Protein AF-A0A4Q3HPN7-F1 (afdb_monomer)

Sequence (73 aa):
MDGTKAWYQSKTIWGALIAVAAPLAHVAGVEINADAQGELADILVTFAGAFGGLLALYGRIVASAPIHPTGKG

Mean predicted aligned error: 13.08 Å

Solvent-accessible surface area (backbone atoms only — not com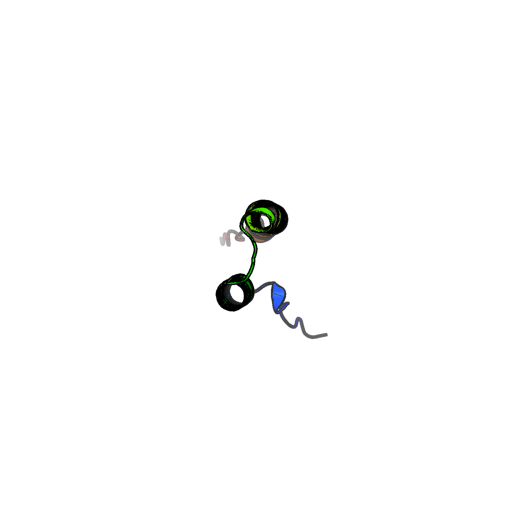parable to full-atom values): 4501 Å² total; per-residue (Å²): 131,83,82,71,70,58,70,86,73,40,66,65,54,56,52,52,50,48,67,54,46,51,57,52,52,53,66,69,40,79,77,54,56,77,78,55,45,59,58,51,48,51,51,52,51,52,49,50,48,52,53,48,51,51,50,48,53,51,50,51,59,61,66,62,58,75,81,76,79,86,82,74,133

Foldseek 3Di:
DDCPPPPVVDPVVVVVVCVVVVVVCVVVCPPPDPVNVVVVVVVVVVVCVVVVVVVVVVVVVVVPPDPPPPDDD

Secondary structure (DSSP, 8-state):
------GGG-HHHHHHHHHHHHHHHHHHGGG--HHHHHHHHHHHHHHHHHHHHHHHHHHHHHHTS--------

Structure (mmCIF, N/CA/C/O backbone):
data_AF-A0A4Q3HPN7-F1
#
_entry.id   AF-A0A4Q3HPN7-F1
#
loop_
_atom_site.group_PDB
_atom_site.id
_atom_site.type_symbol
_atom_site.label_atom_id
_atom_site.label_alt_id
_atom_site.label_comp_id
_atom_site.label_asym_id
_atom_site.label_entity_id
_atom_site.label_seq_id
_atom_site.pdbx_PDB_ins_code
_atom_site.Cartn_x
_atom_site.Cartn_y
_atom_site.Cartn_z
_atom_site.occupancy
_atom_site.B_iso_or_equiv
_atom_site.auth_seq_id
_atom_site.auth_comp_id
_atom_site.auth_asym_id
_atom_site.auth_atom_id
_atom_site.pdbx_PDB_model_num
ATOM 1 N N . MET A 1 1 ? -23.247 -15.649 13.861 1.00 40.22 1 MET A N 1
ATOM 2 C CA . MET A 1 1 ? -22.306 -15.704 12.727 1.00 40.22 1 MET A CA 1
ATOM 3 C C . MET A 1 1 ? -21.111 -14.893 13.147 1.00 40.22 1 MET A C 1
ATOM 5 O O . MET A 1 1 ? -21.234 -13.682 13.294 1.00 40.22 1 MET A O 1
ATOM 9 N N . ASP A 1 2 ? -20.049 -15.590 13.523 1.00 46.12 2 ASP A N 1
ATOM 10 C CA . ASP A 1 2 ? -18.890 -15.024 14.195 1.00 46.12 2 ASP A CA 1
ATOM 11 C C . ASP A 1 2 ? -18.315 -13.856 13.402 1.00 46.12 2 ASP A C 1
ATOM 13 O O . ASP A 1 2 ? -18.066 -13.952 12.201 1.00 46.12 2 ASP A O 1
ATOM 17 N N . GLY A 1 3 ? -18.139 -12.730 14.093 1.00 55.66 3 GLY A N 1
ATOM 18 C CA . GLY A 1 3 ? -17.417 -11.570 13.599 1.00 55.66 3 GLY A CA 1
ATOM 19 C C . GLY A 1 3 ? -15.944 -11.918 13.447 1.00 55.66 3 GLY A C 1
ATOM 20 O O . GLY A 1 3 ? -15.119 -11.464 14.240 1.00 55.66 3 GLY A O 1
ATOM 21 N N . THR A 1 4 ? -15.613 -12.741 12.449 1.00 55.47 4 THR A N 1
ATOM 22 C CA . THR A 1 4 ? -14.245 -12.987 12.003 1.00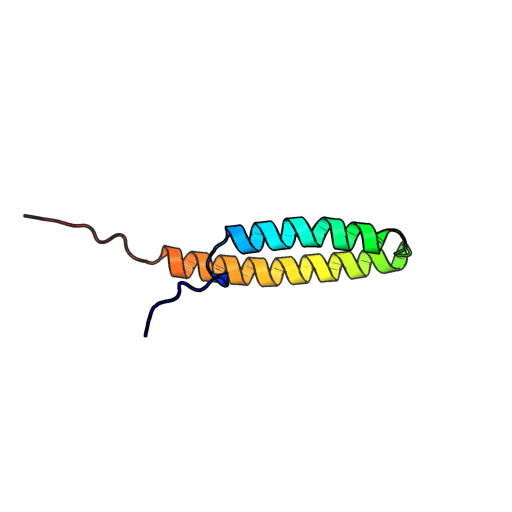 55.47 4 THR A CA 1
ATOM 23 C C . THR A 1 4 ? -13.712 -11.646 11.538 1.00 55.47 4 THR A C 1
ATOM 25 O O . THR A 1 4 ? -13.949 -11.211 10.413 1.00 55.47 4 THR A O 1
ATOM 28 N N . LYS A 1 5 ? -13.088 -10.938 12.481 1.00 55.19 5 LYS A N 1
ATOM 29 C CA . LYS A 1 5 ? -12.512 -9.613 12.320 1.00 55.19 5 LYS A CA 1
ATOM 30 C C . LYS A 1 5 ? -11.762 -9.607 11.001 1.00 55.19 5 LYS A C 1
ATOM 32 O O . LYS A 1 5 ? -10.806 -10.359 10.837 1.00 55.19 5 LYS A O 1
ATOM 37 N N . ALA A 1 6 ? -12.285 -8.829 10.059 1.00 67.75 6 ALA A N 1
ATOM 38 C CA . ALA A 1 6 ? -11.786 -8.733 8.704 1.00 67.75 6 ALA A CA 1
ATOM 39 C C . ALA A 1 6 ? -10.255 -8.709 8.719 1.00 67.75 6 ALA A C 1
ATOM 41 O O . ALA A 1 6 ? -9.656 -7.768 9.233 1.00 67.75 6 ALA A O 1
ATOM 42 N N . TRP A 1 7 ? -9.613 -9.753 8.197 1.00 69.69 7 TRP A N 1
ATOM 43 C CA . TRP A 1 7 ? -8.151 -9.872 8.185 1.00 69.69 7 TRP A CA 1
ATOM 44 C C . TRP A 1 7 ? -7.495 -8.671 7.475 1.00 69.69 7 TRP A C 1
ATOM 46 O O . TRP A 1 7 ? -6.413 -8.229 7.853 1.00 69.69 7 TRP A O 1
ATOM 56 N N . TYR A 1 8 ? -8.221 -8.073 6.523 1.00 65.88 8 TYR A N 1
ATOM 57 C CA . TYR A 1 8 ? -7.878 -6.849 5.799 1.00 65.88 8 TYR A CA 1
ATOM 58 C C . TYR A 1 8 ? -8.003 -5.557 6.630 1.00 65.88 8 TYR A C 1
ATOM 60 O O . TYR A 1 8 ? -7.534 -4.507 6.198 1.00 65.88 8 TYR A O 1
ATOM 68 N N . GLN A 1 9 ? -8.618 -5.596 7.816 1.00 69.44 9 GLN A N 1
ATOM 69 C CA . GLN A 1 9 ? -8.712 -4.457 8.738 1.00 69.44 9 GLN A CA 1
ATOM 70 C C . GLN A 1 9 ? -7.417 -4.272 9.551 1.00 69.44 9 GLN A C 1
ATOM 72 O O . GLN A 1 9 ? -7.155 -3.188 10.079 1.00 69.44 9 GLN A O 1
ATOM 77 N N . SER A 1 10 ? -6.583 -5.312 9.638 1.00 77.62 10 SER A N 1
ATOM 78 C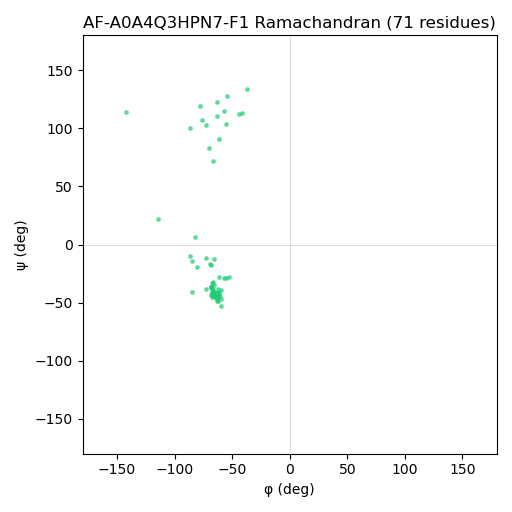 CA . SER A 1 10 ? -5.289 -5.254 10.313 1.00 77.62 10 SER A CA 1
ATOM 79 C C . SER A 1 10 ? -4.264 -4.515 9.456 1.00 77.62 10 SER A C 1
ATOM 81 O O . SER A 1 10 ? -3.727 -5.048 8.488 1.00 77.62 10 SER A O 1
ATOM 83 N N . LYS A 1 11 ? -3.932 -3.286 9.866 1.00 68.62 11 LYS A N 1
ATOM 84 C CA . LYS A 1 11 ? -2.897 -2.446 9.234 1.00 68.62 11 LYS A CA 1
ATOM 85 C C . LYS A 1 11 ? -1.532 -3.148 9.148 1.00 68.62 11 LYS A C 1
ATOM 87 O O . LYS A 1 11 ? -0.780 -2.913 8.210 1.00 68.62 11 LYS A O 1
ATOM 92 N N . THR A 1 12 ? -1.239 -4.051 10.083 1.00 75.56 12 THR A N 1
ATOM 93 C CA . THR A 1 12 ? -0.013 -4.862 10.107 1.00 75.56 12 THR A CA 1
ATOM 94 C C . THR A 1 12 ? 0.067 -5.849 8.942 1.00 75.56 12 THR A C 1
ATOM 96 O O . THR A 1 12 ? 1.153 -6.072 8.421 1.00 75.56 12 THR A O 1
ATOM 99 N N . ILE A 1 13 ? -1.070 -6.406 8.501 1.00 80.81 13 ILE A N 1
ATOM 100 C CA . ILE A 1 13 ? -1.119 -7.331 7.356 1.00 80.81 13 ILE A CA 1
ATOM 101 C C . ILE A 1 13 ? -0.787 -6.571 6.073 1.00 80.81 13 ILE A C 1
ATOM 103 O O . ILE A 1 13 ? 0.021 -7.040 5.282 1.00 80.81 13 ILE A O 1
ATOM 107 N N . TRP A 1 14 ? -1.338 -5.367 5.899 1.00 79.12 14 TRP A N 1
ATOM 108 C CA . TRP A 1 14 ? -1.011 -4.509 4.758 1.00 79.12 14 TRP A CA 1
ATOM 109 C C . TRP A 1 14 ? 0.452 -4.062 4.758 1.00 79.12 14 TRP A C 1
ATOM 111 O O . TRP A 1 14 ? 1.098 -4.109 3.715 1.00 79.12 14 TRP A O 1
ATOM 121 N N . GLY A 1 15 ? 0.998 -3.691 5.920 1.00 80.56 15 GLY A N 1
ATOM 122 C CA . GLY A 1 15 ? 2.420 -3.360 6.050 1.00 80.56 15 GLY A CA 1
ATOM 123 C C . GLY A 1 15 ? 3.331 -4.536 5.688 1.00 80.56 15 GLY A C 1
ATOM 124 O O . GLY A 1 15 ? 4.276 -4.362 4.924 1.00 80.56 15 GLY A O 1
ATOM 125 N N . ALA A 1 16 ? 3.012 -5.742 6.170 1.00 83.38 16 ALA A N 1
ATOM 126 C CA . ALA A 1 16 ? 3.751 -6.958 5.838 1.00 83.38 16 ALA A CA 1
ATOM 127 C C . ALA A 1 16 ? 3.632 -7.324 4.349 1.00 83.38 16 ALA A C 1
ATOM 129 O O . ALA A 1 16 ? 4.632 -7.664 3.723 1.00 83.38 16 ALA A O 1
ATOM 130 N N . LEU A 1 17 ? 2.438 -7.195 3.762 1.00 83.50 17 LEU A N 1
ATOM 131 C CA . LEU A 1 17 ? 2.206 -7.445 2.339 1.00 83.50 17 LEU A CA 1
ATOM 132 C C . LEU A 1 17 ? 3.068 -6.521 1.466 1.00 83.50 17 LEU A C 1
ATOM 134 O O . LEU A 1 17 ? 3.728 -6.994 0.547 1.00 83.50 17 LEU A O 1
ATOM 138 N N . ILE A 1 18 ? 3.110 -5.221 1.776 1.00 81.38 18 ILE A N 1
ATOM 139 C CA . ILE A 1 18 ? 3.918 -4.234 1.039 1.00 81.38 18 ILE A CA 1
ATOM 140 C C . ILE A 1 18 ? 5.415 -4.486 1.245 1.00 81.38 18 ILE A C 1
ATOM 142 O O . ILE A 1 18 ? 6.174 -4.449 0.280 1.00 81.38 18 ILE A O 1
ATOM 146 N N . ALA A 1 19 ? 5.842 -4.784 2.475 1.00 84.25 19 ALA A N 1
ATOM 147 C CA . ALA A 1 19 ? 7.239 -5.087 2.784 1.00 84.25 19 ALA A CA 1
ATOM 148 C C . ALA A 1 19 ? 7.756 -6.331 2.043 1.00 84.25 19 ALA A C 1
ATOM 150 O O . ALA A 1 19 ? 8.947 -6.414 1.761 1.00 84.25 19 ALA A O 1
ATOM 151 N N . VAL A 1 20 ? 6.870 -7.274 1.709 1.00 83.75 20 VAL A N 1
ATOM 152 C CA . VAL A 1 20 ? 7.186 -8.442 0.874 1.00 83.75 20 VAL A CA 1
ATOM 153 C C . VAL A 1 20 ? 7.077 -8.108 -0.618 1.00 83.75 20 VAL A C 1
ATOM 155 O O . VAL A 1 20 ? 7.931 -8.515 -1.401 1.00 83.75 20 VAL A O 1
ATOM 158 N N . ALA A 1 21 ? 6.071 -7.336 -1.033 1.00 78.25 21 ALA A N 1
ATOM 159 C CA . ALA A 1 21 ? 5.860 -6.977 -2.435 1.00 78.25 21 ALA A CA 1
ATOM 160 C C . ALA A 1 21 ? 6.945 -6.037 -2.989 1.00 78.25 21 ALA A C 1
ATOM 162 O O . ALA A 1 21 ? 7.342 -6.186 -4.140 1.00 78.25 21 ALA A O 1
ATOM 163 N N . ALA A 1 22 ? 7.457 -5.103 -2.184 1.00 76.94 22 ALA A N 1
ATOM 164 C CA . ALA A 1 22 ? 8.485 -4.144 -2.589 1.00 76.94 22 ALA A CA 1
ATOM 165 C C . ALA A 1 22 ? 9.799 -4.807 -3.055 1.00 76.94 22 ALA A C 1
ATOM 167 O O . ALA A 1 22 ? 10.229 -4.526 -4.174 1.00 76.94 22 ALA A O 1
ATOM 168 N N . PRO A 1 23 ? 10.434 -5.713 -2.285 1.00 75.19 23 PRO A N 1
ATOM 169 C CA . PRO A 1 23 ? 11.627 -6.409 -2.750 1.00 75.19 23 PRO A CA 1
ATOM 170 C C . PRO A 1 23 ? 11.325 -7.355 -3.916 1.00 75.19 23 PRO A C 1
ATOM 172 O O . PRO A 1 23 ? 12.161 -7.476 -4.802 1.00 75.19 23 PRO A O 1
ATOM 175 N N . LEU A 1 24 ? 10.139 -7.974 -3.986 1.00 72.38 24 LEU A N 1
ATOM 176 C CA . LEU A 1 24 ? 9.757 -8.807 -5.135 1.00 72.38 24 LEU A CA 1
ATOM 177 C C . LEU A 1 24 ? 9.620 -7.989 -6.426 1.00 72.38 24 LEU A C 1
ATOM 179 O O . LEU A 1 24 ? 10.103 -8.416 -7.472 1.00 72.38 24 LEU A O 1
ATOM 183 N N . ALA A 1 25 ? 9.028 -6.797 -6.350 1.00 69.31 25 ALA A N 1
ATOM 184 C CA . ALA A 1 25 ? 8.957 -5.862 -7.468 1.00 69.31 25 ALA A CA 1
ATOM 185 C C . ALA A 1 25 ? 10.346 -5.334 -7.854 1.00 69.31 25 ALA A C 1
ATOM 187 O O . ALA A 1 25 ? 10.651 -5.213 -9.034 1.00 69.31 25 ALA A O 1
ATOM 188 N N . HIS A 1 26 ? 11.212 -5.078 -6.871 1.00 66.25 26 HIS A N 1
ATOM 189 C CA . HIS A 1 26 ? 12.581 -4.624 -7.111 1.00 66.25 26 HIS A CA 1
ATOM 190 C C . HIS A 1 26 ? 13.453 -5.715 -7.752 1.00 66.25 26 HIS A C 1
ATOM 192 O O .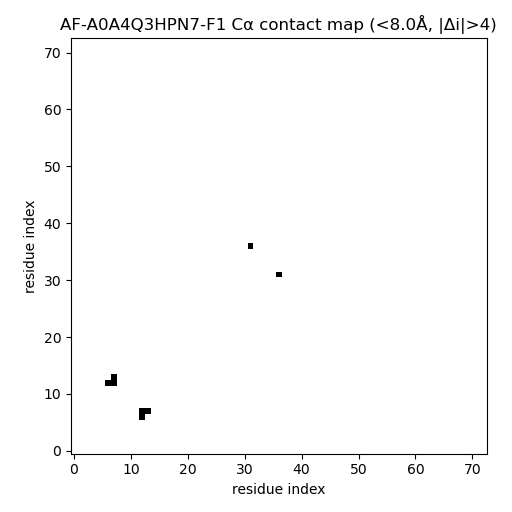 HIS A 1 26 ? 14.270 -5.422 -8.618 1.00 66.25 26 HIS A O 1
ATOM 198 N N . VAL A 1 27 ? 13.260 -6.980 -7.364 1.00 64.88 27 VAL A N 1
ATOM 199 C CA . VAL A 1 27 ? 13.956 -8.140 -7.946 1.00 64.88 27 VAL A CA 1
ATOM 200 C C . VAL A 1 27 ? 13.435 -8.451 -9.351 1.00 64.88 27 VAL A C 1
ATOM 202 O O . VAL A 1 27 ? 14.237 -8.732 -10.236 1.00 64.88 27 VAL A O 1
ATOM 205 N N . ALA A 1 28 ? 12.128 -8.326 -9.596 1.00 65.38 28 ALA A N 1
ATOM 206 C CA . ALA A 1 28 ? 11.563 -8.376 -10.949 1.00 65.38 28 ALA A CA 1
ATOM 207 C C . ALA A 1 28 ? 11.961 -7.152 -11.807 1.00 65.38 28 ALA A C 1
ATOM 209 O O . ALA A 1 28 ? 11.866 -7.194 -13.030 1.00 65.38 28 ALA A O 1
ATOM 210 N N . GLY A 1 29 ? 12.414 -6.074 -11.158 1.00 56.38 29 GLY A N 1
ATOM 211 C CA . GLY A 1 29 ? 12.727 -4.773 -11.741 1.00 56.38 29 GLY A CA 1
ATOM 212 C C . GLY A 1 29 ? 14.141 -4.608 -12.307 1.00 56.38 29 GLY A C 1
ATOM 213 O O . GLY A 1 29 ? 14.407 -3.609 -12.972 1.00 56.38 29 GLY A O 1
ATOM 214 N N . VAL A 1 30 ? 15.049 -5.562 -12.071 1.00 54.38 30 VAL A N 1
ATOM 215 C CA . VAL A 1 30 ? 16.462 -5.473 -12.505 1.00 54.38 30 VAL A CA 1
ATOM 216 C C . VAL A 1 30 ? 16.614 -5.495 -14.042 1.00 54.38 30 VAL A C 1
ATOM 218 O O . VAL A 1 30 ? 17.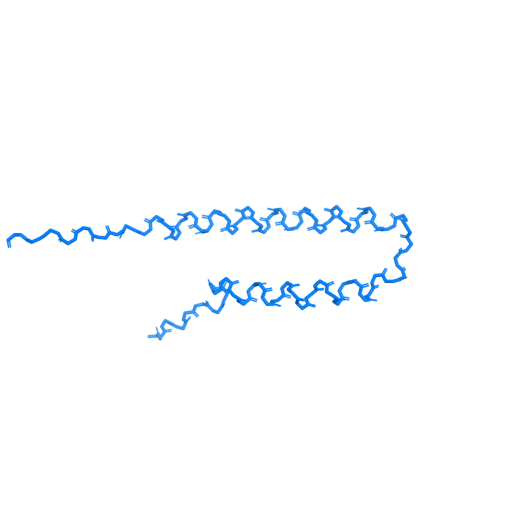652 -5.098 -14.557 1.00 54.38 30 VAL A O 1
ATOM 221 N N . GLU A 1 31 ? 15.552 -5.835 -14.781 1.00 53.84 31 GLU A N 1
ATOM 222 C CA . GLU A 1 31 ? 15.471 -5.771 -16.253 1.00 53.84 31 GLU A CA 1
ATOM 223 C C . GLU A 1 31 ? 14.450 -4.729 -16.765 1.00 53.84 31 GLU A C 1
ATOM 225 O O . GLU A 1 31 ? 13.951 -4.821 -17.887 1.00 53.84 31 GLU A O 1
ATOM 230 N N . ILE A 1 32 ? 14.087 -3.722 -15.964 1.00 56.81 32 ILE A N 1
A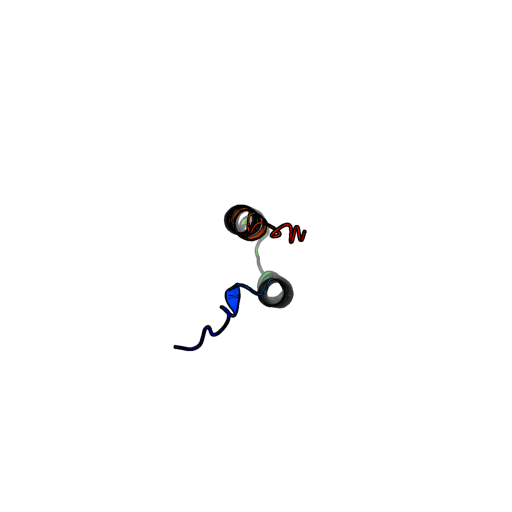TOM 231 C CA . ILE A 1 32 ? 13.193 -2.658 -16.439 1.00 56.81 32 ILE A CA 1
ATOM 232 C C . ILE A 1 32 ? 14.041 -1.587 -17.119 1.00 56.81 32 ILE A C 1
ATOM 234 O O . ILE A 1 32 ? 14.668 -0.759 -16.456 1.00 56.81 32 ILE A O 1
ATOM 238 N N . ASN A 1 33 ? 14.064 -1.642 -18.457 1.00 56.41 33 ASN A N 1
ATOM 239 C CA . ASN A 1 33 ? 14.569 -0.584 -19.336 1.00 56.41 33 ASN A CA 1
ATOM 240 C C . ASN A 1 33 ? 14.202 0.792 -18.759 1.00 56.41 33 ASN A C 1
ATOM 242 O O . ASN A 1 33 ? 13.061 0.997 -18.349 1.00 56.41 33 ASN A O 1
ATOM 246 N N . ALA A 1 34 ? 15.157 1.725 -18.720 1.00 61.41 34 ALA A N 1
ATOM 247 C CA . ALA A 1 34 ? 15.000 3.025 -18.057 1.00 61.41 34 ALA A CA 1
ATOM 248 C C . ALA A 1 34 ? 13.746 3.807 -18.509 1.00 61.41 34 ALA A C 1
ATOM 250 O O . ALA A 1 34 ? 13.161 4.533 -17.710 1.00 61.41 34 ALA A O 1
ATOM 251 N N . ASP A 1 35 ? 13.280 3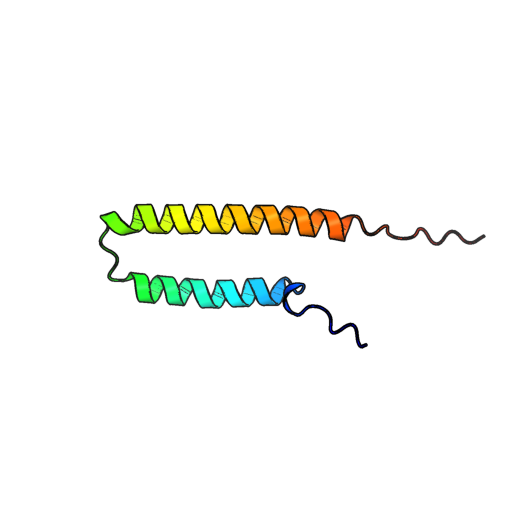.588 -19.742 1.00 65.75 35 ASP A N 1
ATOM 252 C CA . ASP A 1 35 ? 12.039 4.172 -20.265 1.00 65.75 35 ASP A CA 1
ATOM 253 C C . ASP A 1 35 ? 10.767 3.636 -19.581 1.00 65.75 35 ASP A C 1
ATOM 255 O O . ASP A 1 35 ? 9.809 4.376 -19.381 1.00 65.75 35 ASP A O 1
ATOM 259 N N . ALA A 1 36 ? 10.755 2.371 -19.154 1.00 66.56 36 ALA A N 1
ATOM 260 C CA . ALA A 1 36 ? 9.618 1.755 -18.470 1.00 66.56 36 ALA A CA 1
ATOM 261 C C . ALA A 1 36 ? 9.607 2.024 -16.951 1.00 66.56 36 ALA A C 1
ATOM 263 O O . ALA A 1 36 ? 8.578 1.826 -16.304 1.00 66.56 36 ALA A O 1
ATOM 264 N N . GLN A 1 37 ? 10.718 2.501 -16.368 1.00 65.62 37 GLN A N 1
ATOM 265 C CA . GLN A 1 37 ? 10.781 2.850 -14.941 1.00 65.62 37 GLN A CA 1
ATOM 266 C C . GLN A 1 37 ? 9.890 4.043 -14.592 1.00 65.62 37 GLN A C 1
ATOM 268 O O . GLN A 1 37 ? 9.248 4.018 -13.544 1.00 65.62 37 GLN A O 1
ATOM 273 N N . GLY A 1 38 ? 9.841 5.065 -15.454 1.00 72.50 38 GLY A N 1
ATOM 274 C CA . GLY A 1 38 ? 9.017 6.254 -15.223 1.00 72.50 38 GLY A CA 1
ATOM 275 C C . GLY A 1 38 ? 7.532 5.906 -15.156 1.00 72.50 38 GLY A C 1
ATOM 276 O O . GLY A 1 38 ? 6.858 6.235 -14.184 1.00 72.50 38 GLY A O 1
ATOM 277 N N . GLU A 1 39 ? 7.050 5.140 -16.134 1.00 78.12 39 GLU A N 1
ATOM 278 C CA . GLU A 1 39 ? 5.646 4.735 -16.199 1.00 78.12 39 GLU A CA 1
ATOM 279 C C . GLU A 1 39 ? 5.263 3.766 -15.070 1.00 78.12 39 GLU A C 1
ATOM 281 O O . GLU A 1 39 ? 4.217 3.935 -14.442 1.00 78.12 39 GLU A O 1
ATOM 286 N N . LEU A 1 40 ? 6.127 2.801 -14.721 1.00 74.69 40 LEU A N 1
ATOM 287 C CA . LEU A 1 40 ? 5.875 1.934 -13.564 1.00 74.69 40 LEU A CA 1
ATOM 288 C C . LEU A 1 40 ? 5.847 2.713 -12.247 1.00 74.69 40 LEU A C 1
ATOM 290 O O . LEU A 1 40 ? 5.009 2.422 -11.391 1.00 74.69 40 LEU A O 1
ATOM 294 N N . ALA A 1 41 ? 6.768 3.661 -12.061 1.00 77.94 41 ALA A N 1
ATOM 295 C CA . ALA A 1 41 ? 6.823 4.482 -10.859 1.00 77.94 41 ALA A CA 1
ATOM 296 C C . ALA A 1 41 ? 5.566 5.350 -10.735 1.00 77.94 41 ALA A C 1
ATOM 298 O O . ALA A 1 41 ? 4.968 5.384 -9.660 1.00 77.94 41 ALA A O 1
ATOM 299 N N . ASP A 1 42 ? 5.113 5.966 -11.828 1.00 81.94 42 ASP A N 1
ATOM 300 C CA . ASP A 1 42 ? 3.875 6.747 -11.854 1.00 81.94 42 ASP A CA 1
ATOM 301 C C . ASP A 1 42 ? 2.644 5.883 -11.567 1.00 81.94 42 ASP A C 1
ATOM 303 O O . ASP A 1 42 ? 1.787 6.279 -10.771 1.00 81.94 42 ASP A O 1
ATOM 307 N N . ILE A 1 43 ? 2.561 4.676 -12.137 1.00 80.81 43 ILE A N 1
ATOM 308 C CA . ILE A 1 43 ? 1.473 3.731 -11.846 1.00 80.81 43 ILE A CA 1
ATOM 309 C C . ILE A 1 43 ? 1.506 3.325 -10.370 1.00 80.81 43 ILE A C 1
ATOM 311 O O . ILE A 1 43 ? 0.471 3.371 -9.707 1.00 80.81 43 ILE A O 1
ATOM 315 N N . LEU A 1 44 ? 2.674 2.978 -9.823 1.00 79.50 44 LEU A N 1
ATOM 316 C CA . LEU A 1 44 ? 2.832 2.594 -8.417 1.00 79.50 44 LEU A CA 1
ATOM 317 C C . LEU A 1 44 ? 2.478 3.735 -7.465 1.00 79.50 44 LEU A C 1
ATOM 319 O O . LEU A 1 44 ? 1.760 3.508 -6.494 1.00 79.50 44 LEU A O 1
ATOM 323 N N . VAL A 1 45 ? 2.942 4.953 -7.741 1.00 82.19 45 VAL A N 1
ATOM 324 C CA . VAL A 1 45 ? 2.635 6.148 -6.944 1.00 82.19 45 VAL A CA 1
ATOM 325 C C . VAL A 1 45 ? 1.152 6.488 -7.034 1.00 82.19 45 VAL A C 1
ATOM 327 O O . VAL A 1 45 ? 0.531 6.761 -6.008 1.00 82.19 45 VAL A O 1
ATOM 330 N N . THR A 1 46 ? 0.553 6.406 -8.221 1.00 86.00 46 THR A N 1
ATOM 331 C CA . THR A 1 46 ? -0.885 6.631 -8.418 1.00 86.00 46 THR A CA 1
ATOM 332 C C . THR A 1 46 ? -1.708 5.597 -7.656 1.00 86.00 46 THR A C 1
ATOM 334 O O . THR A 1 46 ? -2.662 5.948 -6.958 1.00 86.00 46 THR A O 1
ATOM 337 N N . PHE A 1 47 ? -1.318 4.324 -7.723 1.00 84.19 47 PHE A N 1
ATOM 338 C CA . PHE A 1 47 ? -1.994 3.239 -7.020 1.00 84.19 47 PHE A CA 1
ATOM 339 C C . PHE A 1 47 ? -1.823 3.371 -5.502 1.00 84.19 47 PHE A C 1
ATOM 341 O O . PHE A 1 47 ? -2.801 3.300 -4.759 1.00 84.19 47 PHE A O 1
ATOM 348 N N . ALA A 1 48 ? -0.607 3.650 -5.029 1.00 83.50 48 ALA A N 1
ATOM 349 C CA . ALA A 1 48 ? -0.318 3.904 -3.621 1.00 83.50 48 ALA A CA 1
ATOM 350 C C . ALA A 1 48 ? -1.064 5.139 -3.098 1.00 83.50 48 ALA A C 1
ATOM 352 O O . ALA A 1 48 ? -1.571 5.111 -1.979 1.00 83.50 48 ALA A O 1
ATOM 353 N N . GLY A 1 49 ? -1.188 6.197 -3.901 1.00 84.75 49 GLY A N 1
ATOM 354 C CA . GLY A 1 49 ? -1.961 7.394 -3.580 1.00 84.75 49 GLY A CA 1
ATOM 355 C C . GLY A 1 49 ? -3.462 7.115 -3.503 1.00 84.75 49 GLY A C 1
ATOM 356 O O . GLY A 1 49 ? -4.109 7.521 -2.539 1.00 84.75 49 GLY A O 1
ATOM 357 N N . ALA A 1 50 ? -4.013 6.361 -4.456 1.00 87.69 50 ALA A N 1
ATOM 358 C CA . ALA A 1 50 ? -5.420 5.962 -4.456 1.00 87.69 50 ALA A CA 1
ATOM 359 C C . ALA A 1 50 ? -5.759 5.072 -3.247 1.00 87.69 50 ALA A C 1
ATOM 361 O O . ALA A 1 50 ? -6.701 5.359 -2.503 1.00 87.69 50 ALA A O 1
ATOM 362 N N . PHE A 1 51 ? -4.954 4.035 -2.992 1.00 83.31 51 PHE A N 1
ATOM 363 C CA . PHE A 1 51 ? -5.117 3.171 -1.822 1.00 83.31 51 PHE A CA 1
ATOM 364 C C . PHE A 1 51 ? -4.857 3.923 -0.520 1.00 83.31 51 PHE A C 1
ATOM 366 O O . PHE A 1 51 ? -5.618 3.766 0.429 1.00 83.31 51 PHE A O 1
ATOM 373 N N . GLY A 1 52 ? -3.836 4.776 -0.472 1.00 80.69 52 GLY A N 1
ATOM 374 C CA . GLY A 1 52 ? -3.519 5.616 0.679 1.00 80.69 52 GLY A CA 1
ATOM 375 C C . GLY A 1 52 ? -4.650 6.585 1.015 1.00 80.69 52 GLY A C 1
ATOM 376 O O . GLY A 1 52 ? -5.011 6.714 2.183 1.00 80.69 52 GLY A O 1
ATOM 377 N N . GLY A 1 53 ? -5.275 7.195 0.006 1.00 85.31 53 GLY A N 1
ATOM 378 C CA . GLY A 1 53 ? -6.441 8.064 0.161 1.00 85.31 53 GLY A CA 1
ATOM 379 C C . GLY A 1 53 ? -7.672 7.314 0.675 1.00 85.31 53 GLY A C 1
ATOM 380 O O . GLY A 1 53 ? -8.310 7.757 1.632 1.00 85.31 53 GLY A O 1
ATOM 381 N N . LEU A 1 54 ? -7.968 6.138 0.111 1.00 83.19 54 LEU A N 1
ATOM 382 C CA . LEU A 1 54 ? -9.047 5.269 0.597 1.00 83.19 54 LEU A CA 1
ATOM 383 C C . LEU A 1 54 ? -8.788 4.787 2.031 1.00 83.19 54 LEU A C 1
ATOM 385 O O . LEU A 1 54 ? -9.701 4.788 2.858 1.00 83.19 54 LEU A O 1
ATOM 389 N N . LEU A 1 55 ? -7.545 4.426 2.356 1.00 78.50 55 LEU A N 1
ATOM 390 C CA . LEU A 1 55 ? -7.154 3.999 3.697 1.00 78.50 55 LEU A CA 1
ATOM 391 C C . LEU A 1 55 ? -7.217 5.159 4.698 1.00 78.50 55 LEU A C 1
ATOM 393 O O . LEU A 1 55 ? -7.615 4.951 5.842 1.00 78.50 55 LEU A O 1
ATOM 397 N N . ALA A 1 56 ? -6.862 6.376 4.283 1.00 81.38 56 ALA A N 1
ATOM 398 C CA . ALA A 1 56 ? -6.995 7.583 5.094 1.00 81.38 56 ALA A CA 1
ATOM 399 C C . ALA A 1 56 ? -8.470 7.902 5.372 1.00 81.38 56 ALA A C 1
ATOM 401 O O . ALA A 1 56 ? -8.834 8.202 6.512 1.00 81.38 56 ALA A O 1
ATOM 402 N N . LEU A 1 57 ? -9.334 7.756 4.364 1.00 79.75 57 LEU A N 1
ATOM 403 C CA . LEU A 1 57 ? -10.778 7.906 4.516 1.00 79.75 57 LEU A CA 1
ATOM 404 C C . LEU A 1 57 ? -11.352 6.844 5.464 1.00 79.75 57 LEU A C 1
ATOM 406 O O . LEU A 1 57 ? -12.076 7.176 6.402 1.00 79.75 57 LEU A O 1
ATOM 410 N N . TYR A 1 58 ? -10.971 5.581 5.284 1.00 72.94 58 TYR A N 1
ATOM 411 C CA . TYR A 1 58 ? -11.376 4.487 6.163 1.00 72.94 58 TYR A CA 1
ATOM 412 C C . TYR A 1 58 ? -10.862 4.684 7.598 1.00 72.94 58 TYR A C 1
ATOM 414 O O . TYR A 1 58 ? -11.608 4.524 8.563 1.00 72.94 58 TYR A O 1
ATOM 422 N N . GLY A 1 59 ? -9.605 5.102 7.751 1.00 73.44 59 GLY A N 1
ATOM 423 C CA . GLY A 1 59 ? -8.993 5.424 9.035 1.00 73.44 59 GLY A CA 1
ATOM 424 C C . GLY A 1 59 ? -9.729 6.546 9.760 1.00 73.44 59 GLY A C 1
ATOM 425 O O . GLY A 1 59 ? -9.942 6.441 10.964 1.00 73.44 59 GLY A O 1
ATOM 426 N N . ARG A 1 60 ? -10.185 7.569 9.032 1.00 72.75 60 ARG A N 1
ATOM 427 C CA . ARG A 1 60 ? -11.015 8.649 9.578 1.00 72.75 60 ARG A CA 1
ATOM 428 C C . ARG A 1 60 ? -12.387 8.157 10.039 1.00 72.75 60 ARG A C 1
ATOM 430 O O . ARG A 1 60 ? -12.837 8.550 11.114 1.00 72.75 60 ARG A O 1
ATOM 437 N N . ILE A 1 61 ? -13.050 7.313 9.249 1.00 69.06 61 ILE A N 1
ATOM 438 C CA . ILE A 1 61 ? -14.370 6.766 9.596 1.00 69.06 61 ILE A CA 1
ATOM 439 C C . ILE A 1 61 ? -14.262 5.873 10.841 1.00 69.06 61 ILE A C 1
ATOM 441 O O . ILE A 1 61 ? -15.053 6.019 11.768 1.00 69.06 61 ILE A O 1
ATOM 445 N N . VAL A 1 62 ? -13.237 5.019 10.919 1.00 66.88 62 VAL A N 1
ATOM 446 C CA . VAL A 1 62 ? -12.971 4.173 12.097 1.00 66.88 62 VAL A CA 1
ATOM 447 C C . VAL A 1 62 ? -12.560 5.001 13.319 1.00 66.88 62 VAL A C 1
ATOM 449 O O . VAL A 1 62 ? -12.996 4.702 14.427 1.00 66.88 62 VAL A O 1
ATOM 452 N N . ALA A 1 63 ? -11.765 6.062 13.141 1.00 61.44 63 ALA A N 1
ATOM 453 C CA . ALA A 1 63 ? -11.387 6.977 14.223 1.00 61.44 63 ALA A CA 1
ATOM 454 C C . ALA A 1 63 ? -12.559 7.836 14.726 1.00 61.44 63 ALA A C 1
ATOM 456 O O . ALA A 1 63 ? -12.485 8.383 15.821 1.00 61.44 63 ALA A O 1
ATOM 457 N N . SER A 1 64 ? -13.648 7.929 13.958 1.00 58.16 64 SER A N 1
ATOM 458 C CA . SER A 1 64 ? -14.887 8.579 14.394 1.00 58.16 64 SER A CA 1
ATOM 459 C C . SER A 1 64 ? -15.767 7.665 15.253 1.00 58.16 64 SER A C 1
ATOM 461 O O . SER A 1 64 ? -16.874 8.064 15.602 1.00 58.16 64 SER A O 1
ATOM 463 N N . ALA A 1 65 ? -15.303 6.463 15.627 1.00 56.53 65 ALA A N 1
ATOM 464 C CA . ALA A 1 65 ? -15.934 5.688 16.687 1.00 56.53 65 ALA A CA 1
ATOM 465 C C . ALA A 1 65 ? -15.811 6.486 18.002 1.00 56.53 65 ALA A C 1
ATOM 467 O O . ALA A 1 65 ? -14.698 6.669 18.501 1.00 56.53 65 ALA A O 1
ATOM 468 N N . PRO A 1 66 ? -16.919 7.011 18.550 1.00 49.66 66 PRO A N 1
ATOM 469 C CA . PRO A 1 66 ? -16.869 7.854 19.727 1.00 49.66 66 PRO A CA 1
ATOM 470 C C . PRO A 1 66 ? -16.323 7.030 20.890 1.00 49.66 66 PRO A C 1
ATOM 472 O O . PRO A 1 66 ? -16.881 5.996 21.258 1.00 49.66 66 PRO A O 1
ATOM 475 N N . ILE A 1 67 ? -15.235 7.507 21.491 1.00 62.94 67 ILE A N 1
ATOM 476 C CA . ILE A 1 67 ? -14.934 7.190 22.883 1.00 62.94 67 ILE A CA 1
ATOM 477 C C . ILE A 1 67 ? -16.157 7.613 23.697 1.00 62.94 67 ILE A C 1
ATOM 479 O O . ILE A 1 67 ? -16.420 8.797 23.877 1.00 62.94 67 ILE A O 1
ATOM 483 N N . HIS A 1 68 ? -16.954 6.631 24.111 1.00 54.38 68 HIS A N 1
ATOM 484 C CA . HIS A 1 68 ? -18.080 6.832 25.007 1.00 54.38 68 HIS A CA 1
ATOM 485 C C . HIS A 1 68 ? -17.545 7.478 26.297 1.00 54.38 68 HIS A C 1
ATOM 487 O O . HIS A 1 68 ? -16.748 6.838 26.989 1.00 54.38 68 HIS A O 1
ATOM 493 N N . PRO A 1 69 ? -17.922 8.724 26.642 1.00 57.91 69 PRO A N 1
ATOM 494 C CA . PRO A 1 69 ? -17.600 9.262 27.948 1.00 57.91 69 PRO A CA 1
ATOM 495 C C . PRO A 1 69 ? -18.506 8.536 28.939 1.00 57.91 69 PRO A C 1
ATOM 497 O O . PRO A 1 69 ? -19.703 8.807 29.026 1.00 57.91 69 PRO A O 1
ATOM 500 N N . THR A 1 70 ? -17.953 7.568 29.667 1.00 58.50 70 THR A N 1
ATOM 501 C CA . THR A 1 70 ? -18.641 6.965 30.808 1.00 58.50 70 THR A CA 1
ATOM 502 C C . THR A 1 70 ? -18.705 8.005 31.927 1.00 58.50 70 THR A C 1
ATOM 504 O O . THR A 1 70 ? -17.855 8.029 32.814 1.00 58.50 70 THR A O 1
ATOM 507 N N . GLY A 1 71 ? -19.692 8.897 31.868 1.00 63.12 71 GLY A N 1
ATOM 508 C CA . GLY A 1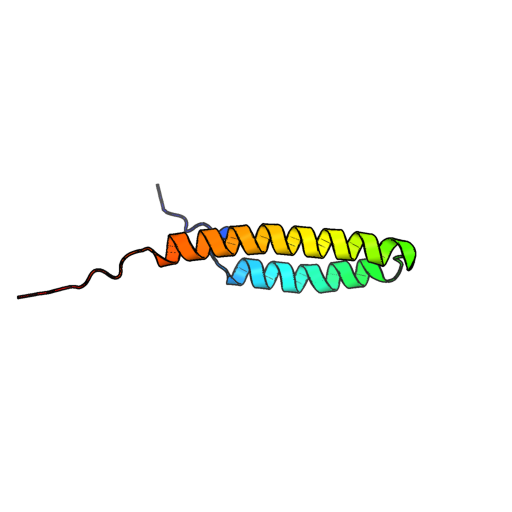 71 ? -20.131 9.675 33.019 1.00 63.12 71 GLY A CA 1
ATOM 509 C C . GLY A 1 71 ? -21.008 8.802 33.916 1.00 63.12 71 GLY A C 1
ATOM 510 O O . GLY A 1 71 ? -22.046 8.315 33.472 1.00 63.12 71 GLY A O 1
ATOM 511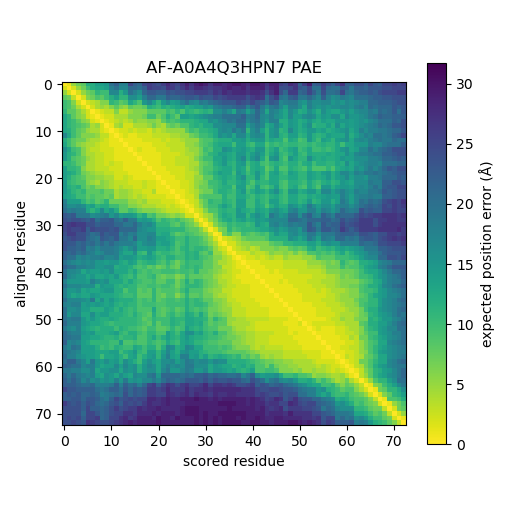 N N . LYS A 1 72 ? -20.578 8.594 35.160 1.00 56.09 72 LYS A N 1
ATOM 512 C CA . LYS A 1 72 ? -21.391 8.153 36.306 1.00 56.09 72 LYS A CA 1
ATOM 513 C C . LYS A 1 72 ? -20.826 8.951 37.495 1.00 56.09 72 LYS A C 1
ATOM 515 O O . LYS A 1 72 ? -19.621 8.875 37.713 1.00 56.09 72 LYS A O 1
ATOM 520 N N . GLY A 1 73 ? -21.538 9.875 38.137 1.00 57.84 73 GLY A N 1
ATOM 521 C CA . GLY A 1 73 ? -22.936 9.796 38.557 1.00 57.84 73 GLY A CA 1
ATOM 522 C C . GLY A 1 73 ? -22.946 9.164 39.932 1.00 57.84 73 GLY A C 1
ATOM 523 O O . GLY A 1 73 ? -22.762 7.929 39.957 1.00 57.84 73 GLY A O 1
#

pLDDT: mean 70.24, std 11.35, range [40.22, 87.69]

Radius of gyration: 18.93 Å; Cα contacts (8 Å, |Δi|>4): 4; chains: 1; bounding box: 39×26×59 Å